Protein AF-A0A2G4SS06-F1 (afdb_monomer)

Structure (mmCIF, N/CA/C/O backbone):
data_AF-A0A2G4SS06-F1
#
_entry.id   AF-A0A2G4SS06-F1
#
loop_
_atom_site.group_PDB
_atom_site.id
_atom_site.type_symbol
_atom_site.label_atom_id
_atom_site.label_alt_id
_atom_site.label_comp_id
_atom_site.label_asym_id
_atom_site.label_entity_id
_atom_site.label_seq_id
_atom_site.pdbx_PDB_ins_code
_atom_site.Cartn_x
_atom_site.Cartn_y
_atom_site.Cartn_z
_atom_site.occupancy
_atom_site.B_iso_or_equiv
_atom_site.auth_seq_id
_atom_site.auth_comp_id
_atom_site.auth_asym_id
_atom_site.auth_atom_id
_atom_site.pdbx_PDB_model_num
ATOM 1 N N . MET A 1 1 ? -6.371 -21.793 -44.242 1.00 45.12 1 MET A N 1
ATOM 2 C CA . MET A 1 1 ? -5.297 -22.024 -43.252 1.00 45.12 1 MET A CA 1
ATOM 3 C C . MET A 1 1 ? -4.639 -20.689 -42.917 1.00 45.12 1 MET A C 1
ATOM 5 O O . MET A 1 1 ? -3.805 -20.247 -43.690 1.00 45.12 1 MET A O 1
ATOM 9 N N . CYS A 1 2 ? -5.045 -20.003 -41.839 1.00 51.03 2 CYS A N 1
ATOM 10 C CA . CYS A 1 2 ? -4.451 -18.707 -41.444 1.00 51.03 2 CYS A CA 1
ATOM 11 C C . CYS A 1 2 ? -4.353 -18.498 -39.918 1.00 51.03 2 CYS A C 1
ATOM 13 O O . CYS A 1 2 ? -4.209 -17.367 -39.470 1.00 51.03 2 CYS A O 1
ATOM 15 N N . THR A 1 3 ? -4.418 -19.551 -39.101 1.00 47.84 3 THR A N 1
ATOM 16 C CA . THR A 1 3 ? -4.334 -19.431 -37.630 1.00 47.84 3 THR A CA 1
ATOM 17 C C . THR A 1 3 ? -2.957 -19.787 -37.063 1.00 47.84 3 THR A C 1
ATOM 19 O O . THR A 1 3 ? -2.666 -19.438 -35.923 1.00 47.84 3 THR A O 1
ATOM 22 N N . ASP A 1 4 ? -2.060 -20.377 -37.861 1.00 51.94 4 ASP A N 1
ATOM 23 C CA . ASP A 1 4 ? -0.711 -20.763 -37.407 1.00 51.94 4 ASP A CA 1
ATOM 24 C C . ASP A 1 4 ? 0.253 -19.578 -37.222 1.00 51.94 4 ASP A C 1
ATOM 26 O O . ASP A 1 4 ? 1.325 -19.731 -36.643 1.00 51.94 4 ASP A O 1
ATOM 30 N N . ARG A 1 5 ? -0.124 -18.366 -37.656 1.00 53.62 5 ARG A N 1
ATOM 31 C CA . ARG A 1 5 ? 0.701 -17.156 -37.477 1.00 53.62 5 ARG A CA 1
ATOM 32 C C . ARG A 1 5 ? 0.598 -16.514 -36.093 1.00 53.62 5 ARG A C 1
ATOM 34 O O . ARG A 1 5 ? 1.446 -15.696 -35.761 1.00 53.62 5 ARG A O 1
ATOM 41 N N . VAL A 1 6 ? -0.400 -16.873 -35.284 1.00 51.41 6 VAL A N 1
ATOM 42 C CA . VAL A 1 6 ? -0.637 -16.221 -33.980 1.00 51.41 6 VAL A CA 1
ATOM 43 C C . VAL A 1 6 ? 0.143 -16.896 -32.842 1.00 51.41 6 VAL A C 1
ATOM 45 O O . VAL A 1 6 ? 0.398 -16.276 -31.818 1.00 51.41 6 VAL A O 1
ATOM 48 N N . LYS A 1 7 ? 0.621 -18.134 -33.033 1.00 51.47 7 LYS A N 1
ATOM 49 C CA . LYS A 1 7 ? 1.382 -18.885 -32.014 1.00 51.47 7 LYS A CA 1
ATOM 50 C C . LYS A 1 7 ? 2.856 -18.470 -31.850 1.00 51.47 7 LYS A C 1
ATOM 52 O O . LYS A 1 7 ? 3.551 -19.086 -31.060 1.00 51.47 7 LYS A O 1
ATOM 57 N N . LYS A 1 8 ? 3.335 -17.438 -32.556 1.00 57.81 8 LYS A N 1
ATOM 58 C CA . LYS A 1 8 ? 4.695 -16.873 -32.406 1.00 57.81 8 LYS A CA 1
ATOM 59 C C . LYS A 1 8 ? 4.675 -15.412 -31.929 1.00 57.81 8 LYS A C 1
ATOM 61 O O . LYS A 1 8 ? 5.446 -14.589 -32.409 1.00 57.81 8 LYS A O 1
ATOM 66 N N . MET A 1 9 ? 3.771 -15.059 -31.016 1.00 56.41 9 MET A N 1
ATOM 67 C CA . MET A 1 9 ? 3.778 -13.750 -30.334 1.00 56.41 9 MET A CA 1
ATOM 68 C C . MET A 1 9 ? 4.760 -13.714 -29.144 1.00 56.41 9 MET A C 1
ATOM 70 O O . MET A 1 9 ? 4.522 -13.011 -28.170 1.00 56.41 9 MET A O 1
ATOM 74 N N . GLU A 1 10 ? 5.853 -14.476 -29.191 1.00 59.75 10 GLU A N 1
ATOM 75 C CA . GLU A 1 10 ? 6.784 -14.626 -28.057 1.00 59.75 10 GLU A CA 1
ATOM 76 C C . GLU A 1 10 ? 7.828 -13.497 -27.966 1.00 59.75 10 GLU A C 1
ATOM 78 O O . GLU A 1 10 ? 8.592 -13.431 -27.013 1.00 59.75 10 GLU A O 1
ATOM 83 N N . ASP A 1 11 ? 7.818 -12.553 -28.909 1.00 83.06 11 ASP A N 1
ATOM 84 C CA . ASP A 1 11 ? 8.856 -11.530 -29.049 1.00 83.06 11 ASP A CA 1
ATOM 85 C C . ASP A 1 11 ? 8.329 -10.107 -28.827 1.00 83.06 11 ASP A C 1
ATOM 87 O O . ASP A 1 11 ? 8.578 -9.230 -29.651 1.00 83.06 11 ASP A O 1
ATOM 91 N N . ILE A 1 12 ? 7.554 -9.849 -27.770 1.00 87.50 12 ILE A N 1
ATOM 92 C CA . ILE A 1 12 ? 7.115 -8.486 -27.417 1.00 87.50 12 ILE A CA 1
ATOM 93 C C . ILE A 1 12 ? 7.799 -8.060 -26.118 1.00 87.50 12 ILE A C 1
ATOM 95 O O . ILE A 1 12 ? 7.703 -8.753 -25.109 1.00 87.50 12 ILE A O 1
ATOM 99 N N . GLN A 1 13 ? 8.450 -6.897 -26.135 1.00 89.94 13 GLN A N 1
ATOM 100 C CA . GLN A 1 13 ? 9.070 -6.275 -24.9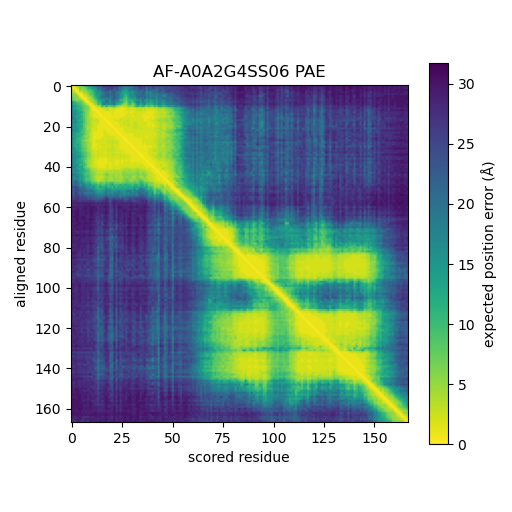67 1.00 89.94 13 GLN A CA 1
ATOM 101 C C . GLN A 1 13 ? 8.421 -4.929 -24.637 1.00 89.94 13 GLN A C 1
ATOM 103 O O . GLN A 1 13 ? 7.918 -4.211 -25.509 1.00 89.94 13 GLN A O 1
ATOM 108 N N . VAL A 1 14 ? 8.446 -4.591 -23.348 1.00 92.50 14 VAL A N 1
ATOM 109 C CA . VAL A 1 14 ? 8.045 -3.280 -22.832 1.00 92.50 14 VAL A CA 1
ATOM 110 C C . VAL A 1 14 ? 9.243 -2.335 -22.937 1.00 92.50 14 VAL A C 1
ATOM 112 O O . VAL A 1 14 ? 10.315 -2.617 -22.408 1.00 92.50 14 VAL A O 1
ATOM 115 N N . CYS A 1 15 ? 9.064 -1.201 -23.605 1.00 94.81 15 CYS A N 1
ATOM 116 C CA . CYS A 1 15 ? 10.097 -0.178 -23.782 1.00 94.81 15 CYS A CA 1
ATOM 117 C C . CYS A 1 15 ? 9.507 1.236 -23.681 1.00 94.81 15 CYS A C 1
ATOM 119 O O . CYS A 1 15 ? 8.293 1.409 -23.585 1.00 94.81 15 CYS A O 1
ATOM 121 N N . TYR A 1 16 ? 10.356 2.258 -23.730 1.00 96.50 16 TYR A N 1
ATOM 122 C CA . TYR A 1 16 ? 9.969 3.667 -23.811 1.00 96.50 16 TYR A CA 1
ATOM 123 C C . TYR A 1 16 ? 10.868 4.411 -24.808 1.00 96.50 16 TYR A C 1
ATOM 125 O O . TYR A 1 16 ? 11.943 3.930 -25.154 1.00 96.50 16 TYR A O 1
ATOM 133 N N . ARG A 1 17 ? 10.432 5.569 -25.319 1.00 95.19 17 ARG A N 1
ATOM 134 C CA . ARG A 1 17 ? 11.228 6.374 -26.271 1.00 95.19 17 ARG A CA 1
ATOM 135 C C . ARG A 1 17 ? 11.926 7.533 -25.567 1.00 95.19 17 ARG A C 1
ATOM 137 O O . ARG A 1 17 ? 13.133 7.511 -25.329 1.00 95.19 17 ARG A O 1
ATOM 144 N N . GLU A 1 18 ? 11.132 8.525 -25.181 1.00 95.38 18 GLU A N 1
ATOM 145 C CA . GLU A 1 18 ? 11.601 9.736 -24.505 1.00 95.38 18 GLU A CA 1
ATOM 146 C C . GLU A 1 18 ? 11.215 9.721 -23.025 1.00 95.38 18 GLU A C 1
ATOM 148 O O . GLU A 1 18 ? 12.073 9.920 -22.167 1.00 95.38 18 GLU A O 1
ATOM 153 N N . ASN A 1 19 ? 9.950 9.404 -22.729 1.00 92.44 19 ASN A N 1
ATOM 154 C CA . ASN A 1 19 ? 9.387 9.430 -21.384 1.00 92.44 19 ASN A CA 1
ATOM 155 C C . ASN A 1 19 ? 9.251 8.008 -20.788 1.00 92.44 19 ASN A C 1
ATOM 157 O O . ASN A 1 19 ? 8.477 7.211 -21.321 1.00 92.44 19 ASN A O 1
ATOM 161 N N . PRO A 1 20 ? 9.927 7.674 -19.669 1.00 92.75 20 PRO A N 1
ATOM 162 C CA . PRO A 1 20 ? 9.810 6.365 -19.018 1.00 92.75 20 PRO A CA 1
ATOM 163 C C . PRO A 1 20 ? 8.446 6.117 -18.355 1.00 92.75 20 PRO A C 1
ATOM 165 O O . PRO A 1 20 ? 8.176 4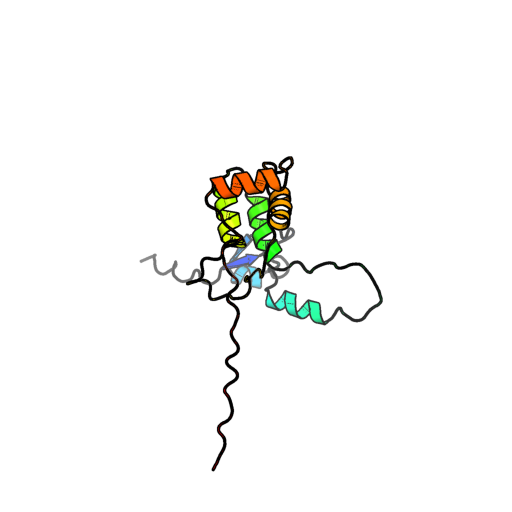.996 -17.930 1.00 92.75 20 PRO A O 1
ATOM 168 N N . TYR A 1 21 ? 7.575 7.124 -18.261 1.00 88.94 21 TYR A N 1
ATOM 169 C CA . TYR A 1 21 ? 6.211 6.973 -17.742 1.00 88.94 21 TYR A CA 1
ATOM 170 C C . TYR A 1 21 ? 5.175 6.650 -18.832 1.00 88.94 21 TYR A C 1
ATOM 172 O O . TYR A 1 21 ? 4.001 6.459 -18.519 1.00 88.94 21 TYR A O 1
ATOM 180 N N . GLU A 1 22 ? 5.605 6.545 -20.093 1.00 92.25 22 GLU A N 1
ATOM 181 C CA . GLU A 1 22 ? 4.764 6.208 -21.248 1.00 92.25 22 GLU A CA 1
ATOM 182 C C . GLU A 1 22 ? 5.248 4.901 -21.906 1.00 92.25 22 GLU A C 1
ATOM 184 O O . GLU A 1 22 ? 5.936 4.922 -22.936 1.00 92.25 22 GLU A O 1
ATOM 189 N N . PRO A 1 23 ? 4.933 3.736 -21.305 1.00 94.06 23 PRO A N 1
ATOM 190 C CA . PRO A 1 23 ? 5.412 2.452 -21.793 1.00 94.06 23 PRO A CA 1
ATOM 191 C C . PRO A 1 23 ? 4.757 2.069 -23.124 1.00 94.06 23 PRO A C 1
ATOM 193 O O . PRO A 1 23 ? 3.561 2.260 -23.343 1.00 94.06 23 PRO A O 1
ATOM 196 N N . ASN A 1 24 ? 5.550 1.455 -23.997 1.00 93.44 24 ASN A N 1
ATOM 197 C CA . ASN A 1 24 ? 5.143 0.937 -25.295 1.00 93.44 24 ASN A CA 1
ATOM 198 C C . ASN A 1 24 ? 5.447 -0.562 -25.390 1.00 93.44 24 ASN A C 1
ATOM 200 O O . ASN A 1 24 ? 6.516 -1.017 -24.984 1.00 93.44 24 ASN A O 1
ATOM 204 N N . LEU A 1 25 ? 4.523 -1.318 -25.984 1.00 92.75 25 LEU A N 1
ATOM 205 C CA . LEU A 1 25 ? 4.720 -2.727 -26.326 1.00 92.75 25 LEU A CA 1
ATOM 206 C C . LEU A 1 25 ? 5.211 -2.826 -27.766 1.00 92.75 25 LEU A C 1
ATOM 208 O O . LEU A 1 25 ? 4.514 -2.423 -28.699 1.00 92.75 25 LEU A O 1
ATOM 212 N N . VAL A 1 26 ? 6.424 -3.338 -27.952 1.00 92.31 26 VAL A N 1
ATOM 213 C CA . VAL A 1 26 ? 7.086 -3.364 -29.258 1.00 92.31 26 VAL A CA 1
ATOM 214 C C . VAL A 1 26 ? 7.723 -4.727 -29.481 1.00 92.31 26 VAL A C 1
ATOM 216 O O . VAL A 1 26 ? 8.249 -5.339 -28.557 1.00 92.31 26 VAL A O 1
ATOM 219 N N . CYS A 1 27 ? 7.680 -5.218 -30.720 1.00 91.88 27 CYS A N 1
ATOM 220 C CA . CYS A 1 27 ? 8.341 -6.471 -31.059 1.00 91.88 27 CYS A CA 1
ATOM 221 C C . CYS A 1 27 ? 9.869 -6.355 -30.935 1.00 91.88 27 CYS A C 1
ATOM 223 O O . CYS A 1 27 ? 10.438 -5.359 -31.389 1.00 91.88 27 CYS A O 1
ATOM 225 N N . ASN A 1 28 ? 10.537 -7.406 -30.460 1.00 89.38 28 ASN A N 1
ATOM 226 C CA . ASN A 1 28 ? 11.996 -7.478 -30.316 1.00 89.38 28 ASN A CA 1
ATOM 227 C C . ASN A 1 28 ? 12.725 -7.056 -31.597 1.00 89.38 28 ASN A C 1
ATOM 229 O O . ASN A 1 28 ? 13.629 -6.229 -31.553 1.00 89.38 28 ASN A O 1
ATOM 233 N N . ALA A 1 29 ? 12.266 -7.523 -32.763 1.00 89.31 29 ALA A N 1
ATOM 234 C CA . ALA A 1 29 ? 12.845 -7.152 -34.056 1.00 89.31 29 ALA A CA 1
ATOM 235 C C . ALA A 1 29 ? 12.892 -5.627 -34.297 1.00 89.31 29 ALA A C 1
ATOM 237 O O . ALA A 1 29 ? 13.829 -5.127 -34.913 1.00 89.31 29 ALA A O 1
ATOM 238 N N . ARG A 1 30 ? 11.900 -4.871 -33.803 1.00 91.38 30 ARG A N 1
ATOM 239 C CA . ARG A 1 30 ? 11.874 -3.402 -33.908 1.00 91.38 30 ARG A CA 1
ATOM 240 C C . ARG A 1 30 ? 12.760 -2.728 -32.867 1.00 91.38 30 ARG A C 1
ATOM 242 O O . ARG A 1 30 ? 13.377 -1.721 -33.198 1.00 91.38 30 ARG A O 1
ATOM 249 N N . VAL A 1 31 ? 12.823 -3.271 -31.651 1.00 92.38 31 VAL A N 1
ATOM 250 C CA . VAL A 1 31 ? 13.722 -2.776 -30.597 1.00 92.38 31 VAL A CA 1
ATOM 251 C C . VAL A 1 31 ? 15.175 -2.919 -31.057 1.00 92.38 31 VAL A C 1
ATOM 253 O O . VAL A 1 31 ? 15.899 -1.929 -31.117 1.00 92.38 31 VAL A O 1
ATOM 256 N N . PHE A 1 32 ? 15.568 -4.114 -31.508 1.00 89.19 32 PHE A N 1
ATOM 257 C CA . PHE A 1 32 ? 16.915 -4.387 -32.017 1.00 89.19 32 PHE A CA 1
ATOM 258 C C . PHE A 1 32 ? 17.220 -3.690 -33.350 1.00 89.19 32 PHE A C 1
ATOM 260 O O . PHE A 1 32 ? 18.372 -3.368 -33.620 1.00 89.19 32 PHE A O 1
ATOM 267 N N . GLY A 1 33 ? 16.203 -3.418 -34.175 1.00 94.38 33 GLY A N 1
ATOM 268 C CA . GLY A 1 33 ? 16.365 -2.659 -35.418 1.00 94.38 33 GLY A CA 1
ATOM 269 C C . GLY A 1 33 ? 16.585 -1.155 -35.216 1.00 94.38 33 GLY A C 1
ATOM 270 O O . GLY A 1 33 ? 17.079 -0.490 -36.123 1.00 94.38 33 GLY A O 1
ATOM 271 N N . ALA A 1 34 ? 16.225 -0.605 -34.051 1.00 94.06 34 ALA A N 1
ATOM 272 C CA . ALA A 1 34 ? 16.370 0.816 -33.735 1.00 94.06 34 ALA A CA 1
ATOM 273 C C . ALA A 1 34 ? 16.692 1.046 -32.241 1.00 94.06 34 ALA A C 1
ATOM 275 O O . ALA A 1 34 ? 15.905 1.683 -31.533 1.00 94.06 34 ALA A O 1
ATOM 276 N N . PRO A 1 35 ? 17.857 0.581 -31.749 1.00 92.25 35 PRO A N 1
ATOM 277 C CA . PRO A 1 35 ? 18.182 0.584 -30.318 1.00 92.25 35 PRO A CA 1
ATOM 278 C C . PRO A 1 35 ? 18.265 1.992 -29.708 1.00 92.25 35 PRO A C 1
ATOM 280 O O . PRO A 1 35 ? 17.976 2.177 -28.534 1.00 92.25 35 PRO A O 1
ATOM 283 N N . ASN A 1 36 ? 18.585 3.015 -30.507 1.00 94.88 36 ASN A N 1
ATOM 284 C CA . ASN A 1 36 ? 18.631 4.404 -30.032 1.00 94.88 36 ASN A CA 1
AT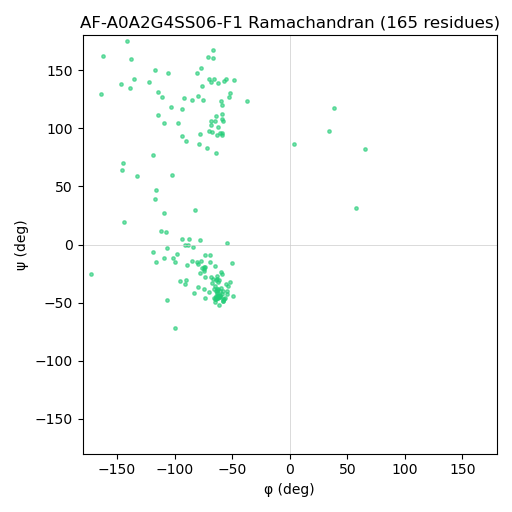OM 285 C C . ASN A 1 36 ? 17.237 5.017 -29.817 1.00 94.88 36 ASN A C 1
ATOM 287 O O . ASN A 1 36 ? 17.105 6.010 -29.104 1.00 94.88 36 ASN A O 1
ATOM 291 N N . LEU A 1 37 ? 16.205 4.460 -30.462 1.00 95.94 37 LEU A N 1
ATOM 292 C CA . LEU A 1 37 ? 14.832 4.959 -30.376 1.00 95.94 37 LEU A CA 1
ATOM 293 C C . LEU A 1 37 ? 14.054 4.298 -29.235 1.00 95.94 37 LEU A C 1
ATOM 295 O O . LEU A 1 37 ? 13.151 4.919 -28.682 1.00 95.94 37 LEU A O 1
ATOM 299 N N . TYR A 1 38 ? 14.380 3.048 -28.903 1.00 95.81 38 TYR A N 1
ATOM 300 C CA . TYR A 1 38 ? 13.686 2.263 -27.887 1.00 95.81 38 TYR A CA 1
ATOM 301 C C . TYR A 1 38 ? 14.621 1.973 -26.720 1.00 95.81 38 TYR A C 1
ATOM 303 O O . TYR A 1 38 ? 15.563 1.197 -26.836 1.00 95.81 38 TYR A O 1
ATOM 311 N N . LYS A 1 39 ? 14.323 2.573 -25.574 1.00 95.75 39 LYS A N 1
ATOM 312 C CA . LYS A 1 39 ? 15.002 2.314 -24.311 1.00 95.75 39 LYS A CA 1
ATOM 313 C C . LYS A 1 39 ? 14.251 1.218 -23.567 1.00 95.75 39 LYS A C 1
ATOM 315 O O . LYS A 1 39 ? 13.038 1.311 -23.366 1.00 95.75 39 LYS A O 1
ATOM 320 N N . LEU A 1 40 ? 14.967 0.169 -23.182 1.00 94.12 40 LEU A N 1
ATOM 321 C CA . LEU A 1 40 ? 14.421 -0.894 -22.346 1.00 94.12 40 LEU A CA 1
ATOM 322 C C . LEU A 1 40 ? 14.418 -0.453 -20.884 1.00 94.12 40 LEU A C 1
ATOM 324 O O . LEU A 1 40 ? 15.274 0.320 -20.444 1.00 94.12 40 LEU A O 1
ATOM 328 N N . TYR A 1 41 ? 13.425 -0.924 -20.136 1.00 92.31 41 TYR A N 1
ATOM 329 C CA . TYR A 1 41 ? 13.476 -0.816 -18.685 1.00 92.31 41 TYR A CA 1
ATOM 330 C C . TYR A 1 41 ? 14.586 -1.729 -18.174 1.00 92.31 41 TYR A C 1
ATOM 332 O O . TYR A 1 41 ? 14.765 -2.833 -18.685 1.00 92.31 41 TYR A O 1
ATOM 340 N N . LYS A 1 42 ? 15.331 -1.244 -17.181 1.00 88.62 42 LYS A N 1
ATOM 341 C CA . LYS A 1 42 ? 16.339 -2.053 -16.503 1.00 88.62 42 LYS A CA 1
ATOM 342 C C . LYS A 1 42 ? 15.663 -3.234 -15.817 1.00 88.62 42 LYS A C 1
ATOM 344 O O . LYS A 1 42 ? 14.584 -3.064 -15.239 1.00 88.62 42 LYS A O 1
ATOM 349 N N . SER A 1 43 ? 16.289 -4.403 -15.905 1.00 82.75 43 SER A N 1
ATOM 350 C CA . SER A 1 43 ? 15.887 -5.545 -15.093 1.00 82.75 43 SER A CA 1
ATOM 351 C C . SER A 1 43 ? 16.175 -5.256 -13.618 1.00 82.75 43 SER A C 1
ATOM 353 O O . SER A 1 43 ? 16.822 -4.262 -13.271 1.00 82.75 43 SER A O 1
ATOM 355 N N . ARG A 1 44 ? 15.636 -6.091 -12.732 1.00 74.56 44 ARG A N 1
ATOM 356 C CA . ARG A 1 44 ? 15.888 -5.953 -11.296 1.00 74.56 44 ARG A CA 1
ATOM 357 C C . ARG A 1 44 ? 17.374 -6.159 -11.008 1.00 74.56 44 ARG A C 1
ATOM 359 O O . ARG A 1 44 ? 17.961 -5.400 -10.248 1.00 74.56 44 ARG A O 1
ATOM 366 N N . GLU A 1 45 ? 17.957 -7.143 -11.673 1.00 80.38 45 GLU A N 1
ATOM 367 C CA . GLU A 1 45 ? 19.354 -7.533 -11.570 1.00 80.38 45 GLU A CA 1
ATOM 368 C C . GLU A 1 45 ? 20.278 -6.367 -11.982 1.00 80.38 45 GLU A C 1
ATOM 370 O O . GLU A 1 45 ? 21.193 -6.021 -11.239 1.00 80.38 45 GLU A O 1
ATOM 375 N N . ASP A 1 46 ? 19.953 -5.656 -13.075 1.00 77.12 46 ASP A N 1
ATOM 376 C CA . ASP A 1 46 ? 20.704 -4.469 -13.543 1.00 77.12 46 ASP A CA 1
ATOM 377 C C . ASP A 1 46 ? 20.658 -3.269 -12.571 1.00 77.12 46 ASP A C 1
ATOM 379 O O . ASP A 1 46 ? 21.401 -2.291 -12.730 1.00 77.12 46 ASP A O 1
ATOM 383 N N . LEU A 1 47 ? 19.699 -3.254 -11.640 1.00 75.06 47 LEU A N 1
ATOM 384 C CA . LEU A 1 47 ? 19.569 -2.205 -10.626 1.00 75.06 47 LEU A CA 1
ATOM 385 C C . LEU A 1 47 ? 20.336 -2.556 -9.352 1.00 75.06 47 LEU A C 1
ATOM 387 O O . LEU A 1 47 ? 20.864 -1.646 -8.719 1.00 75.06 47 LEU A O 1
ATOM 391 N N . GLU A 1 48 ? 20.404 -3.840 -8.998 1.00 74.56 48 GLU A N 1
ATOM 392 C CA . GLU A 1 48 ? 21.112 -4.334 -7.813 1.00 74.56 48 GLU A CA 1
ATOM 393 C C . GLU A 1 48 ? 22.640 -4.211 -7.983 1.00 74.56 48 GLU A C 1
ATOM 395 O O . GLU A 1 48 ? 23.305 -3.713 -7.080 1.00 74.56 48 GLU A O 1
ATOM 400 N N . GLU A 1 49 ? 23.183 -4.518 -9.169 1.00 72.31 49 GLU A N 1
ATOM 401 C CA . GLU A 1 49 ? 24.631 -4.436 -9.457 1.00 72.31 49 GLU A CA 1
ATOM 402 C C . GLU A 1 49 ? 25.188 -3.003 -9.356 1.00 72.31 49 GLU A C 1
ATOM 404 O O . GLU A 1 49 ? 26.329 -2.788 -8.959 1.00 72.31 49 GLU A O 1
ATOM 409 N N . LYS A 1 50 ? 24.366 -1.984 -9.637 1.00 66.06 50 LYS A N 1
ATOM 410 C CA . LYS A 1 50 ? 24.814 -0.585 -9.587 1.00 66.06 50 LYS A CA 1
ATOM 411 C C . LYS A 1 50 ? 24.937 -0.033 -8.156 1.00 66.06 50 LYS A C 1
ATOM 413 O O . LYS A 1 50 ? 25.615 0.967 -7.942 1.00 66.06 50 LYS A O 1
ATOM 418 N N . CYS A 1 51 ? 24.278 -0.646 -7.176 1.00 48.47 51 CYS A N 1
ATOM 419 C CA . CYS A 1 51 ? 24.305 -0.166 -5.794 1.00 48.47 51 CYS A CA 1
ATOM 420 C C . CYS A 1 51 ? 25.579 -0.562 -5.035 1.00 48.47 51 CYS A C 1
ATOM 422 O O . CYS A 1 51 ? 25.874 0.058 -4.020 1.00 48.47 51 CYS A O 1
ATOM 424 N N . GLU A 1 52 ? 26.344 -1.540 -5.523 1.00 55.53 52 GLU A N 1
ATOM 425 C CA . GLU A 1 52 ? 27.579 -1.991 -4.866 1.00 55.53 52 GLU A CA 1
ATOM 426 C C . GLU A 1 52 ? 28.807 -1.136 -5.239 1.00 55.53 52 GLU A C 1
ATOM 428 O O . GLU A 1 52 ? 29.824 -1.192 -4.555 1.00 55.53 52 GLU A O 1
ATOM 433 N N . GLU A 1 53 ? 28.716 -0.302 -6.282 1.00 57.88 53 GLU A N 1
ATOM 434 C CA . GLU A 1 53 ? 29.847 0.491 -6.795 1.00 57.88 53 GLU A CA 1
ATOM 435 C C . GLU A 1 53 ? 29.892 1.951 -6.290 1.00 57.88 53 GLU A C 1
ATOM 437 O O . GLU A 1 53 ? 30.875 2.647 -6.538 1.00 57.88 53 GLU A O 1
ATOM 442 N N . GLU A 1 54 ? 28.862 2.443 -5.587 1.00 55.78 54 GLU A N 1
ATOM 443 C CA . GLU A 1 54 ? 28.759 3.858 -5.164 1.00 55.78 54 GLU A CA 1
ATOM 444 C C . GLU A 1 54 ? 28.984 4.091 -3.641 1.00 55.78 54 GLU A C 1
ATOM 446 O O . GLU A 1 54 ? 28.777 5.206 -3.164 1.00 55.78 54 GLU A O 1
ATOM 451 N N . GLU A 1 55 ? 29.458 3.101 -2.866 1.00 50.56 55 GLU A N 1
ATOM 452 C CA . GLU A 1 55 ? 29.749 3.240 -1.418 1.00 50.56 55 GLU A CA 1
ATOM 453 C C . GLU A 1 55 ? 31.252 3.391 -1.077 1.00 50.56 55 GLU A C 1
ATOM 455 O O . GLU A 1 55 ? 31.801 2.618 -0.300 1.00 50.56 55 GLU A O 1
ATOM 460 N N . GLU A 1 56 ? 31.930 4.423 -1.589 1.00 54.47 56 GLU A N 1
ATOM 461 C CA . GLU A 1 56 ? 33.168 4.951 -0.975 1.00 54.47 56 GLU A CA 1
ATOM 462 C C . GLU A 1 56 ? 33.252 6.484 -1.132 1.00 54.47 56 GLU A C 1
ATOM 464 O O . GLU A 1 56 ? 34.073 6.987 -1.892 1.00 54.47 56 GLU A O 1
ATOM 469 N N . ASP A 1 57 ? 32.406 7.252 -0.431 1.00 47.12 57 ASP A N 1
ATOM 470 C CA . ASP A 1 57 ? 32.760 8.617 0.002 1.00 47.12 57 ASP A CA 1
ATOM 471 C C . ASP A 1 57 ? 31.846 9.134 1.138 1.00 47.12 57 ASP A C 1
ATOM 473 O O . ASP A 1 57 ? 30.767 8.621 1.420 1.00 47.12 57 ASP A O 1
ATOM 477 N N . ASP A 1 58 ? 32.343 10.168 1.792 1.00 45.75 58 ASP A N 1
ATOM 478 C CA . ASP A 1 58 ? 32.236 10.618 3.170 1.00 45.75 58 ASP A CA 1
ATOM 479 C C . ASP A 1 58 ? 30.862 10.876 3.856 1.00 45.75 58 ASP A C 1
ATOM 481 O O . ASP A 1 58 ? 29.918 11.466 3.333 1.00 45.75 58 ASP A O 1
ATOM 485 N N . THR A 1 59 ? 30.859 10.503 5.142 1.00 53.34 59 THR A N 1
ATOM 486 C CA . THR A 1 59 ? 30.170 11.053 6.331 1.00 53.34 59 THR A CA 1
ATOM 487 C C . THR A 1 59 ? 28.724 11.615 6.301 1.00 53.34 59 THR A C 1
ATOM 489 O O . THR A 1 59 ? 28.418 12.731 5.893 1.00 53.34 59 THR A O 1
ATOM 492 N N . ASN A 1 60 ? 27.883 10.918 7.082 1.00 58.00 60 ASN A N 1
ATOM 493 C CA . ASN A 1 60 ? 26.884 11.456 8.022 1.00 58.00 60 ASN A CA 1
ATOM 494 C C . ASN A 1 60 ? 25.698 12.262 7.443 1.00 58.00 60 ASN A C 1
ATOM 496 O O . ASN A 1 60 ? 25.620 13.488 7.548 1.00 58.00 60 ASN A O 1
ATOM 500 N N . LYS A 1 61 ? 24.669 11.542 6.975 1.00 45.38 61 LYS A N 1
ATOM 501 C CA . LYS A 1 61 ? 23.289 12.048 6.896 1.00 45.38 61 LYS A CA 1
ATOM 502 C C . LYS A 1 61 ? 22.286 10.980 7.325 1.00 45.38 61 LYS A C 1
ATOM 504 O O . LYS A 1 61 ? 22.372 9.822 6.939 1.00 45.38 61 LYS A O 1
ATOM 509 N N . ASN A 1 62 ? 21.338 11.423 8.145 1.00 43.38 62 ASN A N 1
ATOM 510 C CA . ASN A 1 62 ? 20.220 10.674 8.708 1.00 43.38 62 ASN A CA 1
ATOM 511 C C . ASN A 1 62 ? 19.599 9.645 7.75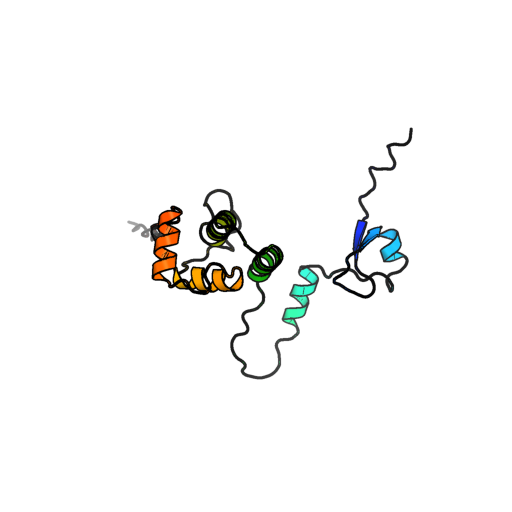0 1.00 43.38 62 ASN A C 1
ATOM 513 O O . ASN A 1 62 ? 19.102 10.010 6.689 1.00 43.38 62 ASN A O 1
ATOM 517 N N . ILE A 1 63 ? 19.582 8.393 8.218 1.00 46.31 6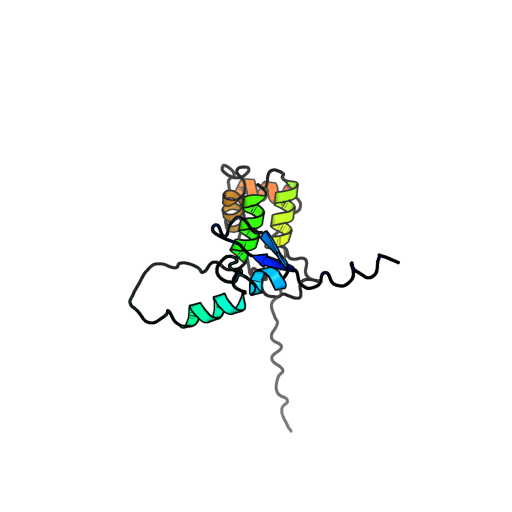3 ILE A N 1
ATOM 518 C CA . ILE A 1 63 ? 18.692 7.266 7.894 1.00 46.31 63 ILE A CA 1
ATOM 519 C C . ILE A 1 63 ? 17.681 7.579 6.775 1.00 46.31 63 ILE A C 1
ATOM 521 O O . ILE A 1 63 ? 16.532 7.943 7.025 1.00 46.31 63 ILE A O 1
ATOM 525 N N . SER A 1 64 ? 18.114 7.381 5.530 1.00 43.81 64 SER A N 1
ATOM 526 C CA . SER A 1 64 ? 17.231 7.175 4.386 1.00 43.81 64 SER A CA 1
ATOM 527 C C . SER A 1 64 ? 17.077 5.671 4.222 1.00 43.81 64 SER A C 1
ATOM 529 O O . SER A 1 64 ? 17.917 5.005 3.624 1.00 43.81 64 SER A O 1
ATOM 531 N N . PHE A 1 65 ? 16.026 5.128 4.829 1.00 38.75 65 PHE A N 1
ATOM 532 C CA . PHE A 1 65 ? 15.631 3.735 4.668 1.00 38.75 65 PHE A CA 1
ATOM 533 C C . PHE A 1 65 ? 15.367 3.492 3.174 1.00 38.75 65 PHE A C 1
ATOM 535 O O . PHE A 1 65 ? 14.450 4.097 2.614 1.00 38.75 65 PHE A O 1
ATOM 542 N N . GLY A 1 66 ? 16.211 2.675 2.534 1.00 43.56 66 GLY A N 1
ATOM 543 C CA . GLY A 1 66 ? 16.124 2.345 1.113 1.00 43.56 66 GLY A CA 1
ATOM 544 C C . GLY A 1 66 ? 14.706 1.938 0.721 1.00 43.56 66 GLY A C 1
ATOM 545 O O . GLY A 1 66 ? 13.999 1.295 1.502 1.00 43.56 66 GLY A O 1
ATOM 546 N N . GLU A 1 67 ? 14.269 2.362 -0.467 1.00 49.09 67 GLU A N 1
ATOM 547 C CA . GLU A 1 67 ? 12.939 2.075 -1.008 1.00 49.09 67 GLU A CA 1
ATOM 548 C C . GLU A 1 67 ? 12.771 0.563 -1.243 1.00 49.09 67 GLU A C 1
ATOM 550 O O . GLU A 1 67 ? 12.884 0.069 -2.359 1.00 49.09 67 GLU A O 1
ATOM 555 N N . SER A 1 68 ? 12.502 -0.191 -0.175 1.00 53.91 68 SER A N 1
ATOM 556 C CA . SER A 1 68 ? 12.175 -1.611 -0.254 1.00 53.91 68 SER A CA 1
ATOM 557 C C . SER A 1 68 ? 10.835 -1.791 -0.962 1.00 53.91 68 SER A C 1
ATOM 559 O O . SER A 1 68 ? 10.017 -0.876 -1.004 1.00 53.91 68 SER A O 1
ATOM 561 N N . GLU A 1 69 ? 10.564 -2.984 -1.482 1.00 50.94 69 GLU A N 1
ATOM 562 C CA . GLU A 1 69 ? 9.324 -3.374 -2.174 1.00 50.94 69 GLU A CA 1
ATOM 563 C C . GLU A 1 69 ? 8.021 -3.037 -1.405 1.00 50.94 69 GLU A C 1
ATOM 565 O O . GLU A 1 69 ? 6.946 -2.945 -2.004 1.00 50.94 69 GLU A O 1
ATOM 570 N N . SER A 1 70 ? 8.108 -2.742 -0.100 1.00 52.25 70 SER A N 1
ATOM 571 C CA . SER A 1 70 ? 7.047 -2.081 0.682 1.00 52.25 70 SER A CA 1
ATOM 572 C C . SER A 1 70 ? 6.544 -0.778 0.038 1.00 52.25 70 SER A C 1
ATOM 574 O O . SER A 1 70 ? 5.353 -0.469 0.090 1.00 52.25 70 SER A O 1
ATOM 576 N N . ASN A 1 71 ? 7.429 -0.062 -0.651 1.00 54.47 71 ASN A N 1
ATOM 577 C CA . ASN A 1 71 ? 7.154 1.146 -1.409 1.00 54.47 71 ASN A CA 1
ATOM 578 C C . ASN A 1 71 ? 6.410 0.840 -2.722 1.00 54.47 71 ASN A C 1
ATOM 580 O O . ASN A 1 71 ? 5.617 1.659 -3.166 1.00 54.47 71 ASN A O 1
ATOM 584 N N . LEU A 1 72 ? 6.566 -0.347 -3.325 1.00 57.53 72 LEU A N 1
ATOM 585 C CA . LEU A 1 72 ? 5.812 -0.737 -4.526 1.00 57.53 72 LEU A CA 1
ATOM 586 C C . LEU A 1 72 ? 4.352 -1.066 -4.186 1.00 57.53 72 LEU A C 1
ATOM 588 O O . LEU A 1 72 ? 3.436 -0.562 -4.834 1.00 57.53 72 LEU A O 1
ATOM 592 N N . VAL A 1 73 ? 4.129 -1.851 -3.125 1.00 58.53 73 VAL A N 1
ATOM 593 C CA . VAL A 1 73 ? 2.780 -2.144 -2.608 1.00 58.53 73 VAL A CA 1
ATOM 594 C C . VAL A 1 73 ? 2.111 -0.848 -2.148 1.00 58.53 73 VAL A C 1
ATOM 596 O O . VAL A 1 73 ? 0.979 -0.569 -2.541 1.00 58.53 73 VAL A O 1
ATOM 599 N N . ALA A 1 74 ? 2.842 0.006 -1.424 1.00 59.41 74 ALA A N 1
ATOM 600 C CA . ALA A 1 74 ? 2.394 1.351 -1.089 1.00 59.41 74 ALA A CA 1
ATOM 601 C C . ALA A 1 74 ? 2.069 2.192 -2.334 1.00 59.41 74 ALA A C 1
ATOM 603 O O . ALA A 1 74 ? 0.999 2.780 -2.379 1.00 59.41 74 ALA A O 1
ATOM 604 N N . LYS A 1 75 ? 2.916 2.226 -3.372 1.00 61.50 75 LYS A N 1
ATOM 605 C CA . LYS A 1 75 ? 2.672 2.966 -4.628 1.00 61.50 75 LYS A CA 1
ATOM 606 C C . LYS A 1 75 ? 1.409 2.478 -5.350 1.00 61.50 75 LYS A C 1
ATOM 608 O O . LYS A 1 75 ? 0.632 3.304 -5.827 1.00 61.50 75 LYS A O 1
ATOM 613 N N . ILE A 1 76 ? 1.154 1.167 -5.383 1.00 59.59 76 ILE A N 1
ATOM 614 C CA . ILE A 1 76 ? -0.073 0.584 -5.959 1.00 59.59 76 ILE A CA 1
ATOM 615 C C . ILE A 1 76 ? -1.312 0.991 -5.146 1.00 59.59 76 ILE A C 1
ATOM 617 O O . ILE A 1 76 ? -2.358 1.294 -5.722 1.00 59.59 76 ILE A O 1
ATOM 621 N N . LEU A 1 77 ? -1.201 1.058 -3.820 1.00 60.03 77 LEU A N 1
ATOM 622 C CA . LEU A 1 77 ? -2.292 1.484 -2.939 1.00 60.03 77 LEU A CA 1
ATOM 623 C C . LEU A 1 77 ? -2.536 2.997 -2.971 1.00 60.03 77 LEU A C 1
ATOM 625 O O . LEU A 1 77 ? -3.691 3.415 -2.996 1.00 60.03 77 LEU A O 1
ATOM 629 N N . ILE A 1 78 ? -1.477 3.816 -3.048 1.00 62.84 78 ILE A N 1
ATOM 630 C CA . ILE A 1 78 ? -1.561 5.273 -3.262 1.00 62.84 78 ILE A CA 1
ATOM 631 C C . ILE A 1 78 ? -2.321 5.549 -4.557 1.00 62.84 78 ILE A C 1
ATOM 633 O O . ILE A 1 78 ? -3.227 6.380 -4.582 1.00 62.84 78 ILE A O 1
ATOM 637 N N . LYS A 1 79 ? -1.969 4.837 -5.635 1.00 68.75 79 LYS A N 1
ATOM 638 C CA . LYS A 1 79 ? -2.581 5.028 -6.954 1.00 68.75 79 LYS A CA 1
ATOM 639 C C . LYS A 1 79 ? -4.077 4.712 -6.954 1.00 68.75 79 LYS A C 1
ATOM 641 O O . LYS A 1 79 ? -4.822 5.351 -7.688 1.00 68.75 79 LYS A O 1
ATOM 646 N N . ASN A 1 80 ? -4.508 3.758 -6.133 1.00 66.31 80 ASN A N 1
ATOM 647 C CA . ASN A 1 80 ? -5.890 3.291 -6.108 1.00 66.31 80 ASN A CA 1
ATOM 648 C C . ASN A 1 80 ? -6.784 3.988 -5.080 1.00 66.31 80 ASN A C 1
ATOM 650 O O . ASN A 1 80 ? -7.921 3.552 -4.977 1.00 66.31 80 ASN A O 1
ATOM 654 N N . LYS A 1 81 ? -6.296 5.022 -4.360 1.00 69.62 81 LYS A N 1
ATOM 655 C CA . LYS A 1 81 ? -7.013 5.782 -3.312 1.00 69.62 81 LYS A CA 1
ATOM 656 C C . LYS A 1 81 ? -7.980 4.905 -2.511 1.00 69.62 81 LYS A C 1
ATOM 658 O O . LYS A 1 81 ? -9.116 4.665 -2.902 1.00 69.62 81 LYS A O 1
ATOM 663 N N . VAL A 1 82 ? -7.542 4.441 -1.347 1.00 75.94 82 VAL A N 1
ATOM 664 C CA . VAL A 1 82 ? -8.386 3.602 -0.491 1.00 75.94 82 VAL A CA 1
ATOM 665 C C . VAL A 1 82 ? -9.560 4.434 0.053 1.00 75.94 82 VAL A C 1
ATOM 667 O O . VAL A 1 82 ? -9.423 5.178 1.028 1.00 75.94 82 VAL A O 1
ATOM 670 N N . GLU A 1 83 ? -10.710 4.337 -0.613 1.00 78.19 83 GLU A N 1
ATOM 671 C CA . GLU A 1 83 ? -11.904 5.153 -0.359 1.00 78.19 83 GLU A CA 1
ATOM 672 C C . GLU A 1 83 ? -12.895 4.442 0.576 1.00 78.19 83 GLU A C 1
ATOM 674 O O . GLU A 1 83 ? -13.575 5.085 1.386 1.00 78.19 83 GLU A O 1
ATOM 679 N N . ASN A 1 84 ? -12.952 3.106 0.532 1.00 86.56 84 ASN A N 1
ATOM 680 C CA . ASN A 1 84 ? -13.924 2.323 1.293 1.00 86.56 84 ASN A CA 1
ATOM 681 C C . ASN A 1 84 ? -13.312 1.596 2.505 1.00 86.56 84 ASN A C 1
ATOM 683 O O . ASN A 1 84 ? -12.179 1.127 2.458 1.00 86.56 84 ASN A O 1
ATOM 687 N N . GLU A 1 85 ? -14.098 1.438 3.577 1.00 87.25 85 GLU A N 1
ATOM 688 C CA . GLU A 1 85 ? -13.734 0.675 4.780 1.00 87.25 85 GLU A CA 1
ATOM 689 C C . GLU A 1 85 ? -13.303 -0.749 4.442 1.00 87.25 85 GLU A C 1
ATOM 691 O O . GLU A 1 85 ? -12.287 -1.202 4.953 1.00 87.25 85 GLU A O 1
ATOM 696 N N . THR A 1 86 ? -14.003 -1.425 3.530 1.00 87.81 86 THR A N 1
ATOM 697 C CA . THR A 1 86 ? -13.655 -2.789 3.108 1.00 87.81 86 THR A CA 1
ATOM 698 C C . THR A 1 86 ? -12.240 -2.868 2.535 1.00 87.81 86 THR A C 1
ATOM 700 O O . THR A 1 86 ? -11.474 -3.744 2.912 1.00 87.81 86 THR A O 1
ATOM 703 N N . GLN A 1 87 ? -11.844 -1.898 1.707 1.00 86.94 87 GLN A N 1
ATOM 704 C CA . GLN A 1 87 ? -10.500 -1.863 1.122 1.00 86.94 87 GLN A CA 1
ATOM 705 C C . GLN A 1 87 ? -9.422 -1.605 2.186 1.00 86.94 87 GLN A C 1
ATOM 707 O O . GLN A 1 87 ? -8.313 -2.123 2.086 1.00 86.94 87 GLN A O 1
ATOM 712 N N . ILE A 1 88 ? -9.749 -0.821 3.220 1.00 87.81 88 ILE A N 1
ATOM 713 C CA . ILE A 1 88 ? -8.863 -0.580 4.366 1.00 87.81 88 ILE A CA 1
ATOM 714 C C . ILE A 1 88 ? -8.672 -1.881 5.150 1.00 87.81 88 ILE A C 1
ATOM 716 O O . ILE A 1 88 ? -7.544 -2.226 5.490 1.00 87.81 88 ILE A O 1
ATOM 720 N N . VAL A 1 89 ? -9.757 -2.611 5.412 1.00 87.44 89 VAL A N 1
ATOM 721 C CA . VAL A 1 89 ? -9.725 -3.915 6.090 1.00 87.44 89 VAL A CA 1
ATOM 722 C C . VAL A 1 89 ? -8.901 -4.929 5.291 1.00 87.44 89 VAL A C 1
ATOM 724 O O . VAL A 1 89 ? -8.050 -5.610 5.863 1.00 87.44 89 VAL A O 1
ATOM 727 N N . ASP A 1 90 ? -9.095 -4.998 3.974 1.00 84.31 90 ASP A N 1
ATOM 728 C CA . ASP A 1 90 ? -8.346 -5.901 3.093 1.00 84.31 90 ASP A CA 1
ATOM 729 C C . ASP A 1 90 ? -6.854 -5.564 3.071 1.00 84.31 90 ASP A C 1
ATOM 731 O O . ASP A 1 90 ? -6.017 -6.455 3.219 1.00 84.31 90 ASP A O 1
ATOM 735 N N . PHE A 1 91 ? -6.511 -4.277 2.964 1.00 84.69 91 PHE A N 1
ATOM 736 C CA . PHE A 1 91 ? -5.129 -3.806 3.048 1.00 84.69 91 PHE A CA 1
ATOM 737 C C . PHE A 1 91 ? -4.481 -4.197 4.377 1.00 84.69 91 PHE A C 1
ATOM 739 O O . PHE A 1 91 ? -3.378 -4.744 4.404 1.00 84.69 91 PHE A O 1
ATOM 746 N N . ILE A 1 92 ? -5.179 -3.931 5.480 1.00 85.19 92 ILE A N 1
ATOM 747 C CA . ILE A 1 92 ? -4.710 -4.255 6.819 1.00 85.19 92 ILE A CA 1
ATOM 748 C C . ILE A 1 92 ? -4.441 -5.758 6.945 1.00 85.19 92 ILE A C 1
ATOM 750 O O . ILE A 1 92 ? -3.371 -6.153 7.404 1.00 85.19 92 ILE A O 1
ATOM 754 N N . ASN A 1 93 ? -5.390 -6.595 6.521 1.00 82.56 93 ASN A N 1
ATOM 755 C CA . ASN A 1 93 ? -5.237 -8.044 6.579 1.00 82.56 93 ASN A CA 1
ATOM 756 C C . ASN A 1 93 ? -4.087 -8.523 5.689 1.00 82.56 93 ASN A C 1
ATOM 758 O O . ASN A 1 93 ? -3.320 -9.3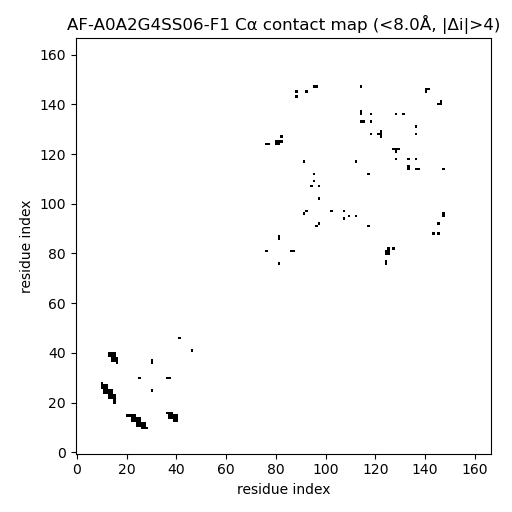86 6.098 1.00 82.56 93 ASN A O 1
ATOM 762 N N . TYR A 1 94 ? -3.927 -7.943 4.501 1.00 79.94 94 TYR A N 1
ATOM 763 C CA . TYR A 1 94 ? -2.850 -8.301 3.586 1.00 79.94 94 TYR A CA 1
ATOM 764 C C . TYR A 1 94 ? -1.461 -7.970 4.152 1.00 79.94 94 TYR A C 1
ATOM 766 O O . TYR A 1 94 ? -0.564 -8.807 4.106 1.00 79.94 94 TYR A O 1
ATOM 774 N N . VAL A 1 95 ? -1.282 -6.766 4.705 1.00 79.44 95 VAL A N 1
ATOM 775 C CA . VAL A 1 95 ? 0.031 -6.282 5.164 1.00 79.44 95 VAL A CA 1
ATOM 776 C C . VAL A 1 95 ? 0.385 -6.774 6.563 1.00 79.44 95 VAL A C 1
ATOM 778 O O . VAL A 1 95 ? 1.532 -7.133 6.816 1.00 79.44 95 VAL A O 1
ATOM 781 N N . TYR A 1 96 ? -0.580 -6.772 7.481 1.00 78.94 96 TYR A N 1
ATOM 782 C CA . TYR A 1 96 ? -0.332 -7.000 8.906 1.00 78.94 96 TYR A CA 1
ATOM 783 C C . TYR A 1 96 ? -0.844 -8.351 9.409 1.00 78.94 96 TYR A C 1
ATOM 785 O O . TYR A 1 96 ? -0.499 -8.746 10.519 1.00 78.94 96 TYR A O 1
ATOM 793 N N . ARG A 1 97 ? -1.646 -9.076 8.617 1.00 72.56 97 ARG A N 1
ATOM 794 C CA . ARG A 1 97 ? -2.176 -10.399 8.978 1.00 72.56 97 ARG A CA 1
ATOM 795 C C . ARG A 1 97 ? -2.007 -11.404 7.834 1.00 72.56 97 ARG A C 1
ATOM 797 O O . ARG A 1 97 ? -3.008 -11.966 7.375 1.00 72.56 97 ARG A O 1
ATOM 804 N N . PRO A 1 98 ? -0.772 -11.664 7.362 1.00 61.66 98 PRO A N 1
ATOM 805 C CA . PRO A 1 98 ? -0.557 -12.682 6.347 1.00 61.66 98 PRO A CA 1
ATOM 806 C C . PRO A 1 98 ? -1.078 -14.012 6.901 1.00 61.66 98 PRO A C 1
ATOM 808 O O . PRO A 1 98 ? -0.496 -14.579 7.824 1.00 61.66 98 PRO A O 1
ATOM 811 N N . LYS A 1 99 ? -2.229 -14.476 6.398 1.00 56.09 99 LYS A N 1
ATOM 812 C CA . LYS A 1 99 ? -2.828 -15.747 6.814 1.00 56.09 99 LYS A CA 1
ATOM 813 C C . LYS A 1 99 ? -1.800 -16.833 6.512 1.00 56.09 99 LYS A C 1
ATOM 815 O O . LYS A 1 99 ? -1.488 -17.102 5.351 1.00 56.09 99 LYS A O 1
ATOM 820 N N . SER A 1 100 ? -1.203 -17.377 7.566 1.00 57.44 100 SER A N 1
ATOM 821 C CA . SER A 1 100 ? -0.182 -18.406 7.469 1.00 57.44 100 SER A CA 1
ATOM 822 C C . SER A 1 100 ? -0.832 -19.682 6.959 1.00 57.44 100 SER A C 1
ATOM 824 O O . SER A 1 100 ? -1.577 -20.311 7.696 1.00 57.44 100 SER A O 1
ATOM 826 N N . GLU A 1 101 ? -0.563 -20.007 5.698 1.00 53.28 101 GLU A N 1
ATOM 827 C CA . GLU A 1 101 ? -0.503 -21.375 5.154 1.00 53.28 101 GLU A CA 1
ATOM 828 C C . GLU A 1 101 ? 0.020 -21.357 3.703 1.00 53.28 101 GLU A C 1
ATOM 830 O O . GLU A 1 101 ? 0.675 -22.306 3.283 1.00 53.28 101 GLU A O 1
ATOM 835 N N . HIS A 1 102 ? -0.146 -20.249 2.961 1.00 48.88 102 HIS A N 1
ATOM 836 C CA . HIS A 1 102 ? 0.247 -20.175 1.540 1.00 48.88 102 HIS A CA 1
ATOM 837 C C . HIS A 1 102 ? 1.311 -19.130 1.169 1.00 48.88 102 HIS A C 1
ATOM 839 O O . HIS A 1 102 ? 1.790 -19.134 0.037 1.00 48.88 102 HIS A O 1
ATOM 845 N N . PHE A 1 103 ? 1.737 -18.263 2.091 1.00 51.56 103 PHE A N 1
ATOM 846 C CA . PHE A 1 103 ? 2.854 -17.349 1.833 1.00 51.56 103 PHE A CA 1
ATOM 847 C C . PHE A 1 103 ? 4.180 -17.998 2.245 1.00 51.56 103 PHE A C 1
ATOM 849 O O . PHE A 1 103 ? 4.646 -17.848 3.371 1.00 51.56 103 PHE A O 1
ATOM 856 N N . THR A 1 104 ? 4.800 -18.727 1.315 1.00 48.16 104 THR A N 1
ATOM 857 C CA . THR A 1 104 ? 6.164 -19.272 1.456 1.00 48.16 104 THR A CA 1
ATOM 858 C C . THR A 1 104 ? 7.245 -18.185 1.429 1.00 48.16 104 THR A C 1
ATOM 860 O O . THR A 1 104 ? 8.366 -18.422 1.877 1.00 48.16 104 THR A O 1
ATOM 863 N N . ASN A 1 105 ? 6.911 -16.967 0.986 1.00 49.72 105 ASN A N 1
ATOM 864 C CA . ASN A 1 105 ? 7.800 -15.811 1.057 1.00 49.72 105 ASN A CA 1
ATOM 865 C C . ASN A 1 105 ? 7.807 -15.215 2.473 1.00 49.72 105 ASN A C 1
ATOM 867 O O . ASN A 1 105 ? 7.101 -14.259 2.786 1.00 49.72 105 ASN A O 1
ATOM 871 N N . SER A 1 106 ? 8.678 -15.775 3.315 1.00 49.50 106 SER A N 1
ATOM 872 C CA . SER A 1 106 ? 9.031 -15.339 4.678 1.00 49.50 106 SER A CA 1
ATOM 873 C C . SER A 1 106 ? 9.506 -13.871 4.806 1.00 49.50 106 SER A C 1
ATOM 875 O O . SER A 1 106 ? 9.851 -13.442 5.908 1.00 49.50 106 SER A O 1
ATOM 877 N N . LEU A 1 107 ? 9.547 -13.097 3.718 1.00 51.94 107 LEU A N 1
ATOM 878 C CA . LEU A 1 107 ? 10.073 -11.727 3.660 1.00 51.94 107 LEU A CA 1
ATOM 879 C C . LEU A 1 107 ? 9.142 -10.683 4.306 1.00 51.94 107 LEU A C 1
ATOM 881 O O . LEU A 1 107 ? 9.603 -9.615 4.693 1.00 51.94 107 LEU A O 1
ATOM 885 N N . PHE A 1 108 ? 7.853 -11.001 4.482 1.00 49.66 108 PHE A N 1
ATOM 886 C CA . PHE A 1 108 ? 6.844 -10.099 5.062 1.00 49.66 108 PHE A CA 1
ATOM 887 C C . PHE A 1 108 ? 6.382 -10.515 6.463 1.00 49.66 108 PHE A C 1
ATOM 889 O O . PHE A 1 108 ? 5.263 -10.204 6.872 1.00 49.66 108 PHE A O 1
ATOM 896 N N . LYS A 1 109 ? 7.226 -11.210 7.238 1.00 53.00 109 LYS A N 1
ATOM 897 C CA . LYS A 1 109 ? 6.979 -11.342 8.681 1.00 53.00 109 LYS A CA 1
ATOM 898 C C . LYS A 1 109 ? 7.254 -9.996 9.341 1.00 53.00 109 LYS A C 1
ATOM 900 O O . LYS A 1 109 ? 8.342 -9.758 9.857 1.00 53.00 109 LYS A O 1
ATOM 905 N N . LEU A 1 110 ? 6.268 -9.104 9.312 1.00 58.19 110 LEU A N 1
ATOM 906 C CA . LEU A 1 110 ? 6.319 -7.904 10.125 1.00 58.19 110 LEU A CA 1
ATOM 907 C C . LEU A 1 110 ? 6.194 -8.348 11.584 1.00 58.19 110 LEU A C 1
ATOM 909 O O . LEU A 1 110 ? 5.129 -8.759 12.035 1.00 58.19 110 LEU A O 1
ATOM 913 N N . THR A 1 111 ? 7.326 -8.365 12.283 1.00 56.94 111 THR A N 1
ATOM 914 C CA . THR A 1 111 ? 7.486 -9.125 13.524 1.00 56.94 111 THR A CA 1
ATOM 915 C C . THR A 1 111 ? 6.579 -8.621 14.635 1.00 56.94 111 THR A C 1
ATOM 917 O O . THR A 1 111 ? 6.137 -9.435 15.424 1.00 56.94 111 THR A O 1
ATOM 920 N N . HIS A 1 112 ? 6.254 -7.327 14.662 1.00 66.06 112 HIS A N 1
ATOM 921 C CA . HIS A 1 112 ? 5.205 -6.728 15.486 1.00 66.06 112 HIS A CA 1
ATOM 922 C C . HIS A 1 112 ? 4.887 -5.333 14.925 1.00 66.06 112 HIS A C 1
ATOM 924 O O . HIS A 1 112 ? 5.800 -4.528 14.739 1.00 66.06 112 HIS A O 1
ATOM 930 N N . ALA A 1 113 ? 3.614 -5.015 14.683 1.00 78.50 113 ALA A N 1
ATOM 931 C CA . ALA A 1 113 ? 3.173 -3.642 14.435 1.00 78.50 113 ALA A CA 1
ATOM 932 C C . ALA A 1 113 ? 2.256 -3.189 15.565 1.00 78.50 113 ALA A C 1
ATOM 934 O O . ALA A 1 113 ? 1.320 -3.892 15.932 1.00 78.50 113 ALA A O 1
ATOM 935 N N . SER A 1 114 ? 2.528 -2.005 16.113 1.00 85.25 114 SER A N 1
ATOM 936 C CA . SER A 1 114 ? 1.607 -1.373 17.056 1.00 85.25 114 SER A CA 1
ATOM 937 C C . SER A 1 114 ? 0.427 -0.754 16.308 1.00 85.25 114 SER A C 1
ATOM 939 O O . SER A 1 114 ? 0.596 -0.270 15.186 1.00 85.25 114 SER A O 1
ATOM 941 N N . ASP A 1 115 ? -0.735 -0.662 16.955 1.00 86.44 115 ASP A N 1
ATOM 942 C CA . ASP A 1 115 ? -1.913 0.009 16.386 1.00 86.44 115 ASP A CA 1
ATOM 943 C C . ASP A 1 115 ? -1.601 1.442 15.931 1.00 86.44 115 ASP A C 1
ATOM 945 O O . ASP A 1 115 ? -2.091 1.912 14.905 1.00 86.44 115 ASP A O 1
ATOM 949 N N . LYS A 1 116 ? -0.726 2.135 16.675 1.00 88.88 116 LYS A N 1
ATOM 950 C CA . LYS A 1 116 ? -0.240 3.473 16.324 1.00 88.88 116 LYS A CA 1
ATOM 951 C C . LYS A 1 116 ? 0.505 3.462 14.989 1.00 88.88 116 LYS A C 1
ATOM 953 O O . LYS A 1 116 ? 0.251 4.324 14.153 1.00 88.88 116 LYS A O 1
ATOM 958 N N . THR A 1 117 ? 1.391 2.490 14.781 1.00 87.44 117 THR A N 1
ATOM 959 C CA . THR A 1 117 ? 2.139 2.331 13.527 1.00 87.44 117 THR A CA 1
ATOM 960 C C . THR A 1 117 ? 1.191 2.071 12.360 1.00 87.44 117 THR A C 1
ATOM 962 O O . THR A 1 117 ? 1.307 2.724 11.327 1.00 87.44 117 THR A O 1
ATOM 965 N N . VAL A 1 118 ? 0.218 1.170 12.531 1.00 87.94 118 VAL A N 1
ATOM 966 C CA . VAL A 1 118 ? -0.785 0.875 11.494 1.00 87.94 118 VAL A CA 1
ATOM 967 C C . VAL A 1 118 ? -1.596 2.131 11.154 1.00 87.94 118 VAL A C 1
ATOM 969 O O . VAL A 1 118 ? -1.771 2.457 9.981 1.00 87.94 118 VAL A O 1
ATOM 972 N N . LEU A 1 119 ? -2.033 2.888 12.166 1.00 90.06 119 LEU A N 1
ATOM 973 C CA . LEU A 1 119 ? -2.771 4.138 11.976 1.00 90.06 119 LEU A CA 1
ATOM 974 C C . LEU A 1 119 ? -1.949 5.201 11.233 1.00 90.06 119 LEU A C 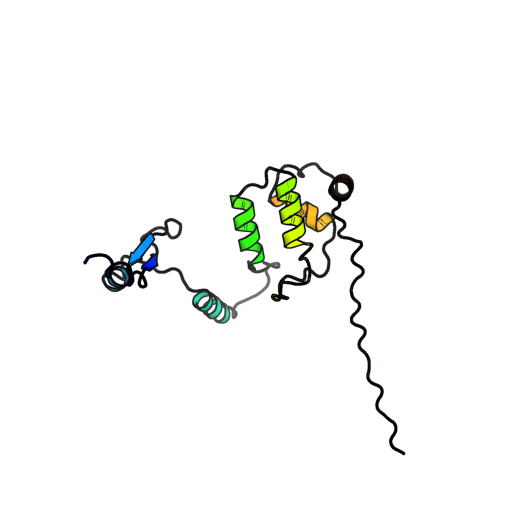1
ATOM 976 O O . LEU A 1 119 ? -2.469 5.873 10.343 1.00 90.06 119 LEU A O 1
ATOM 980 N N . GLU A 1 120 ? -0.674 5.371 11.586 1.00 88.94 120 GLU A N 1
ATOM 981 C CA . GLU A 1 120 ? 0.225 6.316 10.913 1.00 88.94 120 GLU A CA 1
ATOM 982 C C . GLU A 1 120 ? 0.442 5.954 9.443 1.00 88.94 120 GLU A C 1
ATOM 984 O O . GLU A 1 120 ? 0.468 6.844 8.593 1.00 88.94 120 GLU A O 1
ATOM 989 N N . VAL A 1 121 ? 0.549 4.662 9.132 1.00 87.62 121 VAL A N 1
ATOM 990 C CA . VAL A 1 121 ? 0.637 4.165 7.755 1.00 87.62 121 VAL A CA 1
ATOM 991 C C . VAL A 1 121 ? -0.664 4.457 7.011 1.00 87.62 121 VAL A C 1
ATOM 993 O O . VAL A 1 121 ? -0.625 5.074 5.953 1.00 87.62 121 VAL A O 1
ATOM 996 N N . LEU A 1 122 ? -1.824 4.120 7.579 1.00 87.56 122 LEU A N 1
ATOM 997 C CA . LEU A 1 122 ? -3.124 4.376 6.947 1.00 87.56 122 LEU A CA 1
ATOM 998 C C . LEU A 1 122 ? -3.364 5.856 6.645 1.00 87.56 122 LEU A C 1
ATOM 1000 O O . LEU A 1 122 ? -3.849 6.179 5.565 1.00 87.56 122 LEU A O 1
ATOM 1004 N N . ARG A 1 123 ? -2.967 6.768 7.538 1.00 90.75 123 ARG A N 1
ATOM 1005 C CA . ARG A 1 123 ? -3.082 8.220 7.309 1.00 90.75 123 ARG A CA 1
ATOM 1006 C C . ARG A 1 123 ? -2.315 8.716 6.081 1.00 90.75 123 ARG A C 1
ATOM 1008 O O . ARG A 1 123 ? -2.673 9.748 5.528 1.00 90.75 123 ARG A O 1
ATOM 1015 N N . LYS A 1 124 ? -1.278 7.998 5.635 1.00 86.25 124 LYS A N 1
ATOM 1016 C CA . LYS A 1 124 ? -0.557 8.329 4.393 1.00 86.25 124 LYS A CA 1
ATOM 1017 C C . LYS A 1 124 ? -1.352 7.962 3.138 1.00 86.25 124 LYS A C 1
ATOM 1019 O O . LYS A 1 124 ? -1.092 8.527 2.081 1.00 86.25 124 LYS A O 1
ATOM 1024 N N . TYR A 1 125 ? -2.292 7.022 3.246 1.00 82.81 125 TYR A N 1
ATOM 1025 C CA . TYR A 1 125 ? -2.984 6.414 2.105 1.00 82.81 125 TYR A CA 1
ATOM 1026 C C . TYR A 1 125 ? -4.490 6.694 2.065 1.00 82.81 125 TYR A C 1
ATOM 1028 O O . TYR A 1 125 ? -5.118 6.488 1.029 1.00 82.81 125 TYR A O 1
ATOM 1036 N N . THR A 1 126 ? -5.082 7.161 3.166 1.00 85.44 126 THR A N 1
ATOM 1037 C CA . THR A 1 126 ? -6.503 7.508 3.235 1.00 85.44 126 THR A CA 1
ATOM 1038 C C . THR A 1 126 ? -6.757 8.678 4.182 1.00 85.44 126 THR A C 1
ATOM 1040 O O . THR A 1 126 ? -6.224 8.742 5.290 1.00 85.44 126 THR A O 1
ATOM 1043 N N . GLU A 1 127 ? -7.632 9.598 3.773 1.00 87.06 127 GLU A N 1
ATOM 1044 C CA . GLU A 1 127 ? -8.024 10.744 4.602 1.00 87.06 127 GLU A CA 1
ATOM 1045 C C . GLU A 1 127 ? -9.021 10.369 5.707 1.00 87.06 127 GLU A C 1
ATOM 1047 O O . GLU A 1 127 ? -9.214 11.122 6.666 1.00 87.06 127 GLU A O 1
ATOM 1052 N N . ARG A 1 128 ? -9.625 9.176 5.612 1.00 84.56 128 ARG A N 1
ATOM 1053 C CA . ARG A 1 128 ? -10.681 8.693 6.515 1.00 84.56 128 ARG A CA 1
ATOM 1054 C C . ARG A 1 128 ? -10.242 8.647 7.981 1.00 84.56 128 ARG A C 1
ATOM 1056 O O . ARG A 1 128 ? -11.075 8.774 8.874 1.00 84.56 128 ARG A O 1
ATOM 1063 N N . PHE A 1 129 ? -8.936 8.521 8.229 1.00 85.31 129 PHE A N 1
ATOM 1064 C CA . PHE A 1 129 ? -8.345 8.445 9.568 1.00 85.31 129 PHE A CA 1
ATOM 1065 C C . PHE A 1 129 ? -7.492 9.663 9.964 1.00 85.31 129 PHE A C 1
ATOM 1067 O O . PHE A 1 129 ? -6.818 9.631 11.000 1.00 85.31 129 PHE A O 1
ATOM 1074 N N . ASN A 1 130 ? -7.541 10.767 9.207 1.00 81.81 130 ASN A N 1
ATOM 1075 C CA . ASN A 1 130 ? -6.711 11.953 9.472 1.00 81.81 130 ASN A CA 1
ATOM 1076 C C . ASN A 1 130 ? -6.972 12.597 10.841 1.00 81.81 130 ASN A C 1
ATOM 1078 O O . ASN A 1 130 ? -6.058 13.152 11.446 1.00 81.81 130 ASN A O 1
ATOM 1082 N N . LYS A 1 131 ? -8.202 12.498 11.359 1.00 81.94 131 LYS A N 1
ATOM 1083 C CA . LYS A 1 131 ? -8.599 13.067 12.662 1.00 81.94 131 LYS A CA 1
ATOM 1084 C C . LYS A 1 131 ? -8.791 12.017 13.757 1.00 81.94 131 LYS A C 1
ATOM 1086 O O . LYS A 1 131 ? -9.075 12.363 14.901 1.00 81.94 131 LYS A O 1
ATOM 1091 N N . THR A 1 132 ? -8.652 10.738 13.424 1.00 89.25 132 THR A N 1
ATOM 1092 C CA . THR A 1 132 ? -8.970 9.640 14.341 1.00 89.25 132 THR A CA 1
ATOM 1093 C C . THR A 1 132 ? -7.831 9.437 15.328 1.00 89.25 132 THR A C 1
ATOM 1095 O O . THR A 1 132 ? -6.679 9.303 14.923 1.00 89.25 132 THR A O 1
ATOM 1098 N N . THR A 1 133 ? -8.126 9.420 16.626 1.00 93.25 133 THR A N 1
ATOM 1099 C CA . THR A 1 133 ? -7.141 9.087 17.666 1.00 93.25 133 THR A CA 1
ATOM 1100 C C . THR A 1 133 ? -6.801 7.595 17.627 1.00 93.25 133 THR A C 1
ATOM 1102 O O . THR A 1 133 ? -7.574 6.797 17.104 1.00 93.25 133 THR A O 1
ATOM 1105 N N . VAL A 1 134 ? -5.677 7.188 18.228 1.00 89.69 134 VAL A N 1
ATOM 1106 C CA . VAL A 1 134 ? -5.324 5.756 18.355 1.00 89.69 134 VAL A CA 1
ATOM 1107 C C . VAL A 1 134 ? -6.454 4.970 19.030 1.00 89.69 134 VAL A C 1
ATOM 1109 O O . VAL A 1 134 ? -6.810 3.886 18.585 1.00 89.69 134 VAL A O 1
ATOM 1112 N N . LEU A 1 135 ? -7.091 5.552 20.052 1.00 90.88 135 LEU A N 1
ATOM 1113 C CA . LEU A 1 135 ? -8.229 4.935 20.733 1.00 90.88 135 LEU A CA 1
ATOM 1114 C C . LEU A 1 135 ? -9.436 4.740 19.802 1.00 90.88 135 LEU A C 1
ATOM 1116 O O . LEU A 1 135 ? -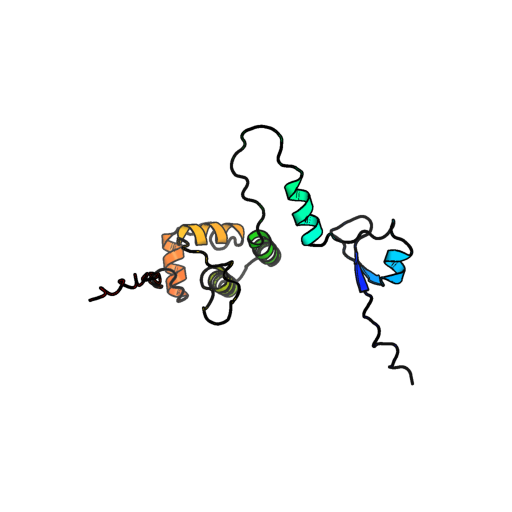10.020 3.659 19.787 1.00 90.88 135 LEU A O 1
ATOM 1120 N N . GLY A 1 136 ? -9.796 5.760 19.017 1.00 92.81 136 GLY A N 1
ATOM 1121 C CA . GLY A 1 136 ? -10.895 5.661 18.053 1.00 92.81 136 GLY A CA 1
ATOM 1122 C C . GLY A 1 136 ? -10.601 4.654 16.940 1.00 92.81 136 GLY A C 1
ATOM 1123 O O . GLY A 1 136 ? -11.486 3.912 16.522 1.00 92.81 136 GLY A O 1
ATOM 1124 N N . PHE A 1 137 ? -9.341 4.570 16.513 1.00 91.88 137 PHE A N 1
ATOM 1125 C CA . PHE A 1 137 ? -8.890 3.561 15.562 1.00 91.88 137 PHE A CA 1
ATOM 1126 C C . PHE A 1 137 ? -9.017 2.147 16.143 1.00 91.88 137 PHE A C 1
ATOM 1128 O O . PHE A 1 137 ? -9.602 1.281 15.503 1.00 91.88 137 PHE A O 1
ATOM 1135 N N . ASN A 1 138 ? -8.601 1.938 17.393 1.00 89.56 138 ASN A N 1
ATOM 1136 C CA . ASN A 1 138 ? -8.743 0.650 18.078 1.00 89.56 138 ASN A CA 1
ATOM 1137 C C . ASN A 1 138 ? -10.195 0.219 18.268 1.00 89.56 138 ASN A C 1
ATOM 1139 O O . ASN A 1 138 ? -10.521 -0.955 18.113 1.00 89.56 138 ASN A O 1
ATOM 1143 N N . GLN A 1 139 ? -11.090 1.157 18.571 1.00 91.44 139 GLN A N 1
ATOM 1144 C CA . GLN A 1 139 ? -12.524 0.872 18.615 1.00 91.44 139 GLN A CA 1
ATOM 1145 C C . GLN A 1 139 ? -13.065 0.470 17.238 1.00 91.44 139 GLN A C 1
ATOM 1147 O O . GLN A 1 139 ? -13.873 -0.453 17.144 1.00 91.44 139 GLN A O 1
ATOM 1152 N N . TRP A 1 140 ? -12.603 1.129 16.172 1.00 92.38 140 TRP A N 1
ATOM 1153 C CA . TRP A 1 140 ? -12.983 0.783 14.806 1.00 92.38 140 TRP A CA 1
ATOM 1154 C C . TRP A 1 140 ? -12.477 -0.609 14.408 1.00 92.38 140 TRP A C 1
ATOM 1156 O O . TRP A 1 140 ? -13.275 -1.408 13.935 1.00 92.38 140 TRP A O 1
ATOM 1166 N N . LEU A 1 141 ? -11.213 -0.945 14.677 1.00 89.31 141 LEU A N 1
ATOM 1167 C CA . LEU A 1 141 ? -10.647 -2.272 14.394 1.00 89.31 141 LEU A CA 1
ATOM 1168 C C . LEU A 1 141 ? -11.444 -3.398 15.056 1.00 89.31 141 LEU A C 1
ATOM 1170 O O . LEU A 1 141 ? -11.813 -4.365 14.393 1.00 89.31 141 LEU A O 1
ATOM 1174 N N . LYS A 1 142 ? -11.795 -3.223 16.336 1.00 87.88 142 LYS A N 1
ATOM 1175 C CA . LYS A 1 142 ? -12.636 -4.174 17.079 1.00 87.88 142 LYS A CA 1
ATOM 1176 C C . LYS A 1 142 ? -14.008 -4.360 16.438 1.00 87.88 142 LYS A C 1
ATOM 1178 O O . LYS A 1 142 ? -14.524 -5.469 16.409 1.00 87.88 142 LYS A O 1
ATOM 1183 N N . LYS A 1 143 ? -14.599 -3.287 15.902 1.00 91.25 143 LYS A N 1
ATOM 1184 C CA . LYS A 1 143 ? -15.877 -3.356 15.179 1.00 91.25 143 LYS A CA 1
ATOM 1185 C C . LYS A 1 143 ? -15.760 -4.139 13.864 1.00 91.25 143 LYS A C 1
ATOM 1187 O O . LYS A 1 143 ? -16.742 -4.742 13.448 1.00 91.25 143 LYS A O 1
ATOM 1192 N N . GLN A 1 144 ? -14.587 -4.122 13.231 1.00 88.06 144 GLN A N 1
ATOM 1193 C CA . GLN A 1 144 ? -14.298 -4.865 12.000 1.00 88.06 144 GLN A CA 1
ATOM 1194 C C . GLN A 1 144 ? -13.813 -6.304 12.254 1.00 88.06 144 GLN A C 1
ATOM 1196 O O . GLN A 1 144 ? -13.438 -6.977 11.299 1.00 88.06 144 GLN A O 1
ATOM 1201 N N . ASP A 1 145 ? -13.785 -6.766 13.512 1.00 85.94 145 ASP A N 1
ATOM 1202 C CA . ASP A 1 145 ? -13.236 -8.075 13.905 1.00 85.94 145 ASP A CA 1
ATOM 1203 C C . ASP A 1 145 ? -11.753 -8.270 13.499 1.00 85.94 145 ASP A C 1
ATOM 1205 O O . ASP A 1 145 ? -11.277 -9.367 13.192 1.00 85.94 145 ASP A O 1
ATOM 1209 N N . ILE A 1 146 ? -10.994 -7.166 13.481 1.00 80.50 146 ILE A N 1
ATOM 1210 C CA . ILE A 1 146 ? -9.546 -7.171 13.259 1.00 80.50 146 ILE A CA 1
ATOM 1211 C C . ILE A 1 146 ? -8.864 -7.118 14.620 1.00 80.50 146 ILE A C 1
ATOM 1213 O O . ILE A 1 146 ? -8.795 -6.061 15.248 1.00 80.50 146 ILE A O 1
ATOM 1217 N N . ASP A 1 147 ? -8.336 -8.256 15.060 1.00 68.50 147 ASP A N 1
ATOM 1218 C CA . ASP A 1 147 ? -7.527 -8.328 16.272 1.00 68.50 147 ASP A CA 1
ATOM 1219 C C . ASP A 1 147 ? -6.054 -8.580 15.925 1.00 68.50 147 ASP A C 1
ATOM 1221 O O . ASP A 1 147 ? -5.668 -9.682 15.524 1.00 68.50 147 ASP A O 1
ATOM 1225 N N . PHE A 1 148 ? -5.242 -7.526 16.038 1.00 65.75 148 PHE A N 1
ATOM 1226 C CA . PHE A 1 148 ? -3.793 -7.581 15.833 1.00 65.75 148 PHE A CA 1
ATOM 1227 C C . PHE A 1 148 ? -3.042 -8.181 17.024 1.00 65.75 148 PHE A C 1
ATOM 1229 O O . PHE A 1 148 ? -1.920 -8.654 16.861 1.00 65.75 148 PHE A O 1
ATOM 1236 N N . LEU A 1 149 ? -3.624 -8.116 18.226 1.00 53.78 149 LEU A N 1
ATOM 1237 C CA . LEU A 1 149 ? -2.903 -8.293 19.489 1.00 53.78 149 LEU A CA 1
ATOM 1238 C C . LEU A 1 149 ? -3.059 -9.696 20.083 1.00 53.78 149 LEU A C 1
ATOM 1240 O O . LEU A 1 149 ? -2.267 -10.071 20.944 1.00 53.78 149 LEU A O 1
ATOM 1244 N N . ASN A 1 150 ? -4.026 -10.488 19.612 1.00 54.22 150 ASN A N 1
ATOM 1245 C CA . ASN A 1 150 ? -4.274 -11.828 20.155 1.00 54.22 150 ASN A CA 1
ATOM 1246 C C . ASN A 1 150 ? -3.468 -12.954 19.494 1.00 54.22 150 ASN A C 1
ATOM 1248 O O . ASN A 1 150 ? -3.614 -14.109 19.896 1.00 54.22 150 ASN A O 1
ATOM 1252 N N . GLN A 1 151 ? -2.623 -12.675 18.496 1.00 54.56 151 GLN A N 1
ATOM 1253 C CA . GLN A 1 151 ? -1.646 -13.679 18.074 1.00 54.56 151 GLN A CA 1
ATOM 1254 C C . GLN A 1 151 ? -0.491 -13.683 19.075 1.00 54.56 151 GLN A C 1
ATOM 1256 O O . GLN A 1 151 ? 0.434 -12.876 18.982 1.00 54.56 151 GLN A O 1
ATOM 1261 N N . GLU A 1 152 ? -0.570 -14.588 20.057 1.00 46.97 152 GLU A N 1
ATOM 1262 C CA . GLU A 1 152 ? 0.562 -14.879 20.931 1.00 46.97 152 GLU A CA 1
ATOM 1263 C C . GLU A 1 152 ? 1.788 -15.197 20.063 1.00 46.97 152 GLU A C 1
ATOM 1265 O O . GLU A 1 152 ? 1.694 -16.004 19.132 1.00 46.97 152 GLU A O 1
ATOM 1270 N N . PRO A 1 153 ? 2.945 -14.565 20.325 1.00 47.47 153 PRO A N 1
ATOM 1271 C CA . PRO A 1 153 ? 4.145 -14.843 19.563 1.00 47.47 153 PRO A CA 1
ATOM 1272 C C . PRO A 1 153 ? 4.490 -16.322 19.721 1.00 47.47 153 PRO A C 1
ATOM 1274 O O . PRO A 1 153 ? 4.697 -16.795 20.842 1.00 47.47 153 PRO A O 1
ATOM 1277 N N . GLU A 1 154 ? 4.594 -17.042 18.601 1.00 50.00 154 GLU A N 1
ATOM 1278 C CA . GLU A 1 154 ? 5.185 -18.377 18.581 1.00 50.00 154 GLU A CA 1
ATOM 1279 C C . GLU A 1 154 ? 6.623 -18.262 19.093 1.00 50.00 154 GLU A C 1
ATOM 1281 O O . GLU A 1 154 ? 7.567 -17.949 18.359 1.00 50.00 154 GLU A O 1
ATOM 1286 N N . ARG A 1 155 ? 6.810 -18.486 20.395 1.00 40.34 155 ARG A N 1
ATOM 1287 C CA . ARG A 1 155 ? 8.139 -18.613 20.973 1.00 40.34 155 ARG A CA 1
ATOM 1288 C C . ARG A 1 155 ? 8.745 -19.858 20.349 1.00 40.34 155 ARG A C 1
ATOM 1290 O O . ARG A 1 155 ? 8.321 -20.972 20.651 1.00 40.34 155 ARG A O 1
ATOM 1297 N N . LYS A 1 156 ? 9.750 -19.679 19.489 1.00 51.62 156 LYS A N 1
ATOM 1298 C CA . LYS A 1 156 ? 10.622 -20.777 19.067 1.00 51.62 156 LYS A CA 1
ATOM 1299 C C . LYS A 1 156 ? 11.276 -21.347 20.323 1.00 51.62 156 LYS A C 1
ATOM 1301 O O . LYS A 1 156 ? 12.270 -20.814 20.809 1.00 51.62 156 LYS A O 1
ATOM 1306 N N . VAL A 1 157 ? 10.702 -22.412 20.875 1.00 51.84 157 VAL A N 1
ATOM 1307 C CA . VAL A 1 157 ? 11.339 -23.178 21.942 1.00 51.84 157 VAL A CA 1
ATOM 1308 C C . VAL A 1 157 ? 12.517 -23.896 21.293 1.00 51.84 157 VAL A C 1
ATOM 1310 O O . VAL A 1 157 ? 12.351 -24.926 20.641 1.00 51.84 157 VAL A O 1
ATOM 1313 N N . LEU A 1 158 ? 13.712 -23.318 21.421 1.00 49.59 158 LEU A N 1
ATOM 1314 C CA . LEU A 1 158 ? 14.966 -24.003 21.135 1.00 49.59 158 LEU A CA 1
ATOM 1315 C C . LEU A 1 158 ? 15.045 -25.203 22.083 1.00 49.59 158 LEU A C 1
ATOM 1317 O O . LEU A 1 158 ? 15.421 -25.074 23.246 1.00 49.59 158 LEU A O 1
ATOM 1321 N N . LYS A 1 159 ? 14.641 -26.381 21.596 1.00 55.19 159 LYS A N 1
ATOM 1322 C CA . LYS A 1 159 ? 14.974 -27.652 22.235 1.00 55.19 159 LYS A CA 1
ATOM 1323 C C . LYS A 1 159 ? 16.492 -27.786 22.176 1.00 55.19 159 LYS A C 1
ATOM 1325 O O . LYS A 1 159 ? 17.037 -28.248 21.179 1.00 55.19 159 LYS A O 1
ATOM 1330 N N . ILE A 1 160 ? 17.165 -27.364 23.242 1.00 52.62 160 ILE A N 1
ATOM 1331 C CA . ILE A 1 160 ? 18.536 -27.773 23.526 1.00 52.62 160 ILE A CA 1
ATOM 1332 C C . ILE A 1 160 ? 18.463 -29.291 23.710 1.00 52.62 160 ILE A C 1
ATOM 1334 O O . ILE A 1 160 ? 17.957 -29.781 24.719 1.00 52.62 160 ILE A O 1
ATOM 1338 N N . GLN A 1 161 ? 18.859 -30.042 22.681 1.00 51.88 161 GLN A N 1
ATOM 1339 C CA . GLN A 1 161 ? 19.054 -31.481 22.798 1.00 51.88 161 GLN A CA 1
ATOM 1340 C C . GLN A 1 161 ? 20.209 -31.692 23.775 1.00 51.88 161 GLN A C 1
ATOM 1342 O O . GLN A 1 161 ? 21.361 -31.413 23.456 1.00 51.88 161 GLN A O 1
ATOM 1347 N N . GLY A 1 162 ? 19.873 -32.130 24.988 1.00 54.38 162 GLY A N 1
ATOM 1348 C CA . GLY A 1 162 ? 20.849 -32.567 25.972 1.00 54.38 162 GLY A CA 1
ATOM 1349 C C . GLY A 1 162 ? 21.667 -33.723 25.408 1.00 54.38 162 GLY A C 1
ATOM 1350 O O . GLY A 1 162 ? 21.123 -34.764 25.035 1.00 54.38 162 GLY A O 1
ATOM 1351 N N . SER A 1 163 ? 22.973 -33.503 25.334 1.00 51.25 163 SER A N 1
ATOM 1352 C CA . SER A 1 163 ? 24.005 -34.496 25.072 1.00 51.25 163 SER A CA 1
ATOM 1353 C C . SER A 1 163 ? 23.848 -35.668 26.045 1.00 51.25 163 SER A C 1
ATOM 1355 O O . SER A 1 163 ? 23.772 -35.468 27.258 1.00 51.25 163 SER A O 1
ATOM 1357 N N . LYS A 1 164 ? 23.780 -36.892 25.511 1.00 57.50 164 LYS A N 1
ATOM 1358 C CA . LYS A 1 164 ? 23.829 -38.134 26.296 1.00 57.50 164 LYS A CA 1
ATOM 1359 C C . LYS A 1 164 ? 25.121 -38.191 27.127 1.00 57.50 164 LYS A C 1
ATOM 1361 O O . LYS A 1 164 ? 26.172 -37.869 26.576 1.00 57.50 164 LYS A O 1
ATOM 1366 N N . PRO A 1 165 ? 25.085 -38.676 28.379 1.00 59.53 165 PRO A N 1
ATOM 1367 C CA . PRO A 1 165 ? 26.284 -39.190 29.022 1.00 59.53 165 PRO A CA 1
ATOM 1368 C C . PRO A 1 165 ? 26.601 -40.576 28.434 1.00 59.53 165 PRO A C 1
ATOM 1370 O O . PRO A 1 165 ? 25.734 -41.453 28.402 1.00 59.53 165 PRO A O 1
ATOM 1373 N N . GLU A 1 166 ? 27.817 -40.749 27.917 1.00 63.50 166 GLU A N 1
ATOM 1374 C CA . GLU A 1 166 ? 28.391 -42.070 27.640 1.00 63.50 166 GLU A CA 1
ATOM 1375 C C . GLU A 1 166 ? 28.835 -42.706 28.966 1.00 63.50 166 GLU A C 1
ATOM 1377 O O . GLU A 1 166 ? 29.371 -42.018 29.838 1.00 63.50 166 GLU A O 1
ATOM 1382 N N . ASN A 1 167 ? 28.519 -43.996 29.111 1.00 66.06 167 ASN A N 1
ATOM 1383 C CA . ASN A 1 167 ? 28.888 -44.859 30.238 1.00 66.06 167 ASN A CA 1
ATOM 1384 C C . ASN A 1 167 ? 30.381 -45.191 30.243 1.00 66.06 167 ASN A C 1
ATOM 1386 O O . ASN A 1 167 ? 30.930 -45.382 29.135 1.00 66.06 167 ASN A O 1
#

Solvent-accessible surface area (backbone atoms only — not comparable to full-atom values): 11073 Å² total; per-residue (Å²): 142,81,70,80,75,66,81,70,73,82,49,65,42,70,25,22,66,89,50,86,90,55,75,41,83,42,43,46,72,57,38,75,72,37,55,92,56,38,43,68,69,77,53,71,67,68,55,58,66,58,65,75,77,71,81,85,78,85,83,92,76,85,87,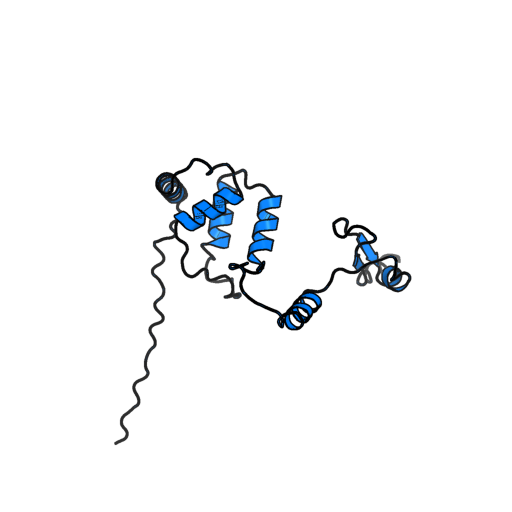75,78,71,88,48,70,70,51,53,58,45,49,56,44,52,75,63,50,54,82,48,70,67,54,50,52,52,50,46,39,59,68,77,46,68,72,88,86,78,71,83,68,73,85,67,69,71,88,76,79,53,72,60,56,54,50,58,54,44,43,76,44,24,75,91,48,68,84,56,48,66,67,57,47,53,56,49,33,56,75,70,73,52,75,84,78,77,67,73,77,84,74,81,76,78,78,76,78,76,78,79,83,84,132

Foldseek 3Di:
DPPVVVVPPPFWAWWDFPDPVDIDIDGNCVCVVCVNRTHHDDDPVNVVVVVVPPPDDDDDDDDPPPCPCVVVVVVVLLVVQPPDPVSLVVVCCVQQPPPPDPCPPPVRPPVADDLVNSLVSVVVRYVPSVPPDSVNSVVVCVVVVNDNDPPDPPPPPPPPPDDDDDD

pLDDT: mean 71.98, std 17.82, range [38.75, 96.5]

Organism: NCBI:txid1340429

Sequence (167 aa):
MCTDRVKKMEDIQVCYRENPYEPNLVCNARVFGAPNLYKLYKSREDLEEKCEEEEEDDTNKNISFGESESNLVAKILIKNKVENETQIVDFINYVYRPKSEHFTNSLFKLTHASDKTVLEVLRKYTERFNKTTVLGFNQWLKKQDIDFLNQEPERKVLKIQGSKPEN

Radius of gyration: 24.6 Å; Cα contacts (8 Å, |Δi|>4): 82; chains: 1; bounding box: 49×58×74 Å

Mean predicted aligned error: 17.91 Å

Secondary structure (DSSP, 8-state):
--STTGGG---EEEEESS-TTS-EEEEHHHHHH-TTT-EEPPPSHHHHGGGSSS--S-----------THHHHHHHHHHT---SHHHHHHHHHHHH---TTS---GGG------HHHHHHHHHHH-GGGTT--HHHHHHHHHHTT--SS-S----------PPPPP-